Protein AF-A0A7C1NX81-F1 (afdb_monomer_lite)

Structure (mmCIF, N/CA/C/O backbone):
data_AF-A0A7C1NX81-F1
#
_entry.id   AF-A0A7C1NX81-F1
#
loop_
_atom_site.group_PDB
_atom_site.id
_atom_site.type_symbol
_atom_site.label_atom_id
_atom_site.label_alt_id
_atom_site.label_comp_id
_atom_site.label_asym_id
_atom_site.label_entity_id
_atom_site.label_seq_id
_atom_site.pdbx_PDB_ins_code
_atom_site.Cartn_x
_atom_site.Cartn_y
_atom_site.Cartn_z
_atom_site.occupancy
_atom_site.B_iso_or_equiv
_atom_site.auth_seq_id
_atom_site.auth_comp_id
_atom_site.auth_asym_id
_atom_site.auth_atom_id
_atom_site.pdbx_PDB_model_num
ATOM 1 N N . MET A 1 1 ? 43.757 -10.247 8.575 1.00 37.44 1 MET A N 1
ATOM 2 C CA . MET A 1 1 ? 42.383 -10.764 8.394 1.00 37.44 1 MET A CA 1
ATOM 3 C C . MET A 1 1 ? 41.585 -9.692 7.677 1.00 37.44 1 MET A C 1
ATOM 5 O O . MET A 1 1 ? 41.447 -8.605 8.216 1.00 37.44 1 MET A O 1
ATOM 9 N N . SER A 1 2 ? 41.192 -9.953 6.431 1.00 44.44 2 SER A N 1
ATOM 10 C CA . SER A 1 2 ? 40.444 -9.009 5.597 1.00 44.44 2 SER A CA 1
ATOM 11 C C . SER A 1 2 ? 38.986 -8.989 6.053 1.00 44.44 2 SER A C 1
ATOM 13 O O . SER A 1 2 ? 38.306 -10.007 5.947 1.00 44.44 2 SER A O 1
ATOM 15 N N . VAL A 1 3 ? 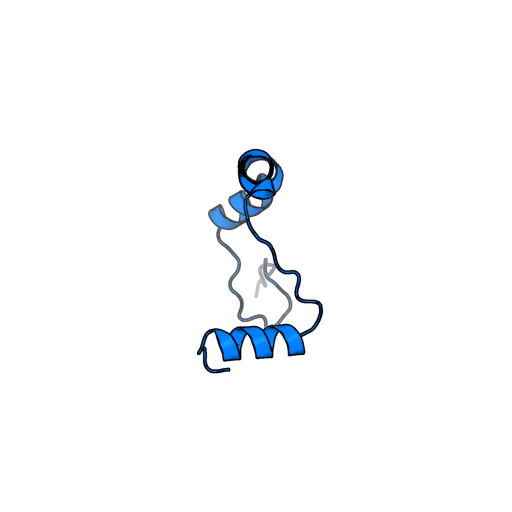38.518 -7.864 6.588 1.00 54.75 3 VAL A N 1
ATOM 16 C CA . VAL A 1 3 ? 37.082 -7.598 6.715 1.00 54.75 3 VAL A CA 1
ATOM 17 C C . VAL A 1 3 ? 36.605 -7.133 5.344 1.00 54.75 3 VAL A C 1
ATOM 19 O O . VAL A 1 3 ? 36.850 -5.999 4.939 1.00 54.75 3 VAL A O 1
ATOM 22 N N . ALA A 1 4 ? 35.984 -8.037 4.584 1.00 57.09 4 ALA A N 1
ATOM 23 C CA . ALA A 1 4 ? 35.207 -7.628 3.421 1.00 57.09 4 ALA A CA 1
ATOM 24 C C . ALA A 1 4 ? 34.126 -6.640 3.898 1.00 57.09 4 ALA A C 1
ATOM 26 O O . ALA A 1 4 ? 33.562 -6.860 4.975 1.00 57.09 4 ALA A O 1
ATOM 27 N N . PRO A 1 5 ? 33.836 -5.558 3.156 1.00 50.16 5 PRO A N 1
ATOM 28 C CA . PRO A 1 5 ? 32.800 -4.630 3.566 1.00 50.16 5 PRO A CA 1
ATOM 29 C C . PRO A 1 5 ? 31.484 -5.399 3.592 1.00 50.16 5 PRO A C 1
ATOM 31 O O . PRO A 1 5 ? 31.046 -5.955 2.582 1.00 50.16 5 PRO A O 1
ATOM 34 N N . SER A 1 6 ? 30.899 -5.479 4.783 1.00 55.97 6 SER A N 1
ATOM 35 C CA . SER A 1 6 ? 29.551 -5.976 4.982 1.00 55.97 6 SER A CA 1
ATOM 36 C C . SER A 1 6 ? 28.643 -5.102 4.124 1.00 55.97 6 SER A C 1
ATOM 38 O O . SER A 1 6 ? 28.433 -3.932 4.422 1.00 55.97 6 SER A O 1
ATOM 40 N N . ILE A 1 7 ? 28.141 -5.640 3.016 1.00 54.47 7 ILE A N 1
ATOM 41 C CA . ILE A 1 7 ? 27.123 -5.006 2.167 1.00 54.47 7 ILE A CA 1
ATOM 42 C C . ILE A 1 7 ? 25.762 -4.920 2.889 1.00 54.47 7 ILE A C 1
ATOM 44 O O . ILE A 1 7 ? 24.728 -4.979 2.237 1.00 54.47 7 ILE A O 1
ATOM 48 N N . TYR A 1 8 ? 25.745 -4.854 4.223 1.00 53.06 8 TYR A N 1
ATOM 49 C CA . TYR A 1 8 ? 24.582 -5.146 5.045 1.00 53.06 8 TYR A CA 1
ATOM 50 C C . TYR A 1 8 ? 24.229 -3.997 5.986 1.00 53.06 8 TYR A C 1
ATOM 52 O O . TYR A 1 8 ? 25.074 -3.239 6.455 1.00 53.06 8 TYR A O 1
ATOM 60 N N . ILE A 1 9 ? 22.918 -3.945 6.203 1.00 67.31 9 ILE A N 1
ATOM 61 C CA . ILE A 1 9 ? 22.130 -3.288 7.244 1.00 67.31 9 ILE A CA 1
ATOM 62 C C . ILE A 1 9 ? 22.903 -3.136 8.569 1.00 67.31 9 ILE A C 1
ATOM 64 O O . ILE A 1 9 ? 23.764 -3.952 8.883 1.00 67.31 9 ILE A O 1
ATOM 68 N N . ALA A 1 10 ? 22.558 -2.088 9.329 1.00 69.50 10 ALA A N 1
ATOM 69 C CA . ALA A 1 10 ? 23.131 -1.726 10.627 1.00 69.50 10 ALA A CA 1
ATOM 70 C C . ALA A 1 10 ? 23.544 -2.927 11.500 1.00 69.50 10 ALA A C 1
ATOM 72 O O . ALA A 1 10 ? 22.837 -3.938 11.571 1.00 69.50 10 ALA A O 1
ATOM 73 N N . ASP A 1 11 ? 24.677 -2.776 12.191 1.00 73.88 11 ASP A N 1
ATOM 74 C CA . ASP A 1 11 ? 25.285 -3.818 13.020 1.00 73.88 11 ASP A CA 1
ATOM 75 C C . ASP A 1 11 ? 24.261 -4.494 13.948 1.00 73.88 11 ASP A C 1
ATOM 77 O O . ASP A 1 11 ? 23.540 -3.839 14.701 1.00 73.88 11 ASP A O 1
ATOM 81 N N . GLY A 1 12 ? 24.201 -5.827 13.890 1.00 73.62 12 GLY A N 1
ATOM 82 C CA . GLY A 1 12 ? 23.279 -6.639 14.691 1.00 73.62 12 GLY A CA 1
ATOM 83 C C . GLY A 1 12 ? 21.919 -6.929 14.045 1.00 73.62 12 GLY A C 1
ATOM 84 O O . GLY A 1 12 ? 21.106 -7.626 14.653 1.00 73.62 12 GLY A O 1
ATOM 85 N N . CYS A 1 13 ? 21.656 -6.463 12.821 1.00 77.00 13 CYS A N 1
ATOM 86 C CA . CYS A 1 13 ? 20.424 -6.825 12.122 1.00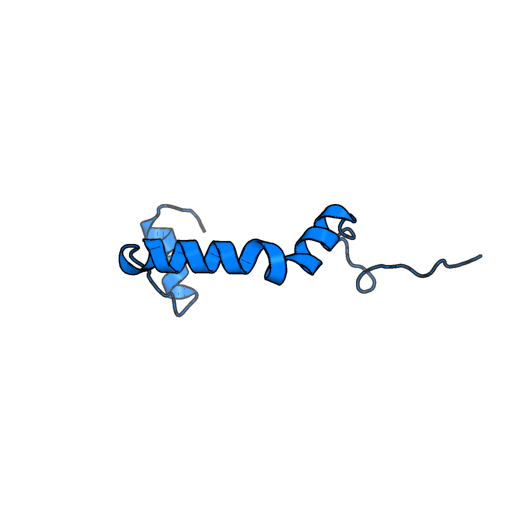 77.00 13 CYS A CA 1
ATOM 87 C C . CYS A 1 13 ? 20.403 -8.299 11.694 1.00 77.00 13 CYS A C 1
ATOM 89 O O . CYS A 1 13 ? 21.232 -8.759 10.913 1.00 77.00 13 CYS A O 1
ATOM 91 N N . ILE A 1 14 ? 19.390 -9.023 12.181 1.00 78.88 14 ILE A N 1
ATOM 92 C CA . ILE A 1 14 ? 19.088 -10.411 11.793 1.00 78.88 14 ILE A CA 1
ATOM 93 C C . ILE A 1 14 ? 18.440 -10.512 10.405 1.00 78.88 14 ILE A C 1
ATOM 95 O O . ILE A 1 14 ? 18.320 -11.605 9.849 1.00 78.88 14 ILE A O 1
ATOM 99 N N . GLU A 1 15 ? 17.966 -9.382 9.875 1.00 77.50 15 GLU A N 1
ATOM 100 C CA . GLU A 1 15 ? 17.285 -9.321 8.592 1.00 77.50 15 GLU A CA 1
ATOM 101 C C . GLU A 1 15 ? 18.259 -9.630 7.450 1.00 77.50 15 GLU A C 1
ATOM 103 O O . GLU A 1 15 ? 19.362 -9.088 7.359 1.00 77.50 15 GLU A O 1
ATOM 108 N N . LYS A 1 16 ? 17.848 -10.547 6.572 1.00 77.69 16 LYS A N 1
ATOM 109 C CA . LYS A 1 16 ? 18.672 -10.996 5.449 1.00 77.69 16 LYS A CA 1
ATOM 110 C C . LYS A 1 16 ? 18.664 -9.944 4.351 1.00 77.69 16 LYS A C 1
ATOM 112 O O . LYS A 1 16 ? 17.612 -9.409 4.012 1.00 77.69 16 LYS A O 1
ATOM 117 N N . TRP A 1 17 ? 19.816 -9.730 3.718 1.00 79.62 17 TRP A N 1
ATOM 118 C CA . TRP A 1 17 ? 19.860 -8.890 2.526 1.00 79.62 17 TRP A CA 1
ATOM 119 C C . TRP A 1 17 ? 18.997 -9.492 1.419 1.00 79.62 17 TRP A C 1
ATOM 121 O O . TRP A 1 17 ? 19.118 -10.690 1.128 1.00 79.62 17 TRP A O 1
ATOM 131 N N . PRO A 1 18 ? 18.130 -8.688 0.793 1.00 83.00 18 PRO A N 1
ATOM 132 C CA . PRO A 1 18 ? 17.264 -9.192 -0.248 1.00 83.00 18 PRO A CA 1
ATOM 133 C C . PRO A 1 18 ? 18.056 -9.601 -1.492 1.00 83.00 18 PRO A C 1
ATOM 135 O O . PRO A 1 18 ? 19.046 -8.977 -1.882 1.00 83.00 18 PRO A O 1
ATOM 138 N N . GLY A 1 19 ? 17.579 -10.649 -2.162 1.00 87.75 19 GLY A N 1
ATOM 139 C CA . GLY A 1 19 ? 18.151 -11.103 -3.425 1.00 87.75 19 GLY A CA 1
ATOM 140 C C . GLY A 1 19 ? 18.002 -10.071 -4.549 1.00 87.75 19 GLY A C 1
ATOM 141 O O . GLY A 1 19 ? 17.136 -9.194 -4.523 1.00 87.75 19 GLY A O 1
ATOM 142 N N . ARG A 1 20 ? 18.822 -10.221 -5.596 1.00 91.56 20 ARG A N 1
ATOM 143 C CA . ARG A 1 20 ? 18.823 -9.343 -6.781 1.00 91.56 20 ARG A CA 1
ATOM 144 C C . ARG A 1 20 ? 17.439 -9.189 -7.416 1.00 91.56 20 ARG A C 1
ATOM 146 O O . ARG A 1 20 ? 17.118 -8.108 -7.901 1.00 91.56 20 ARG A O 1
ATOM 153 N N . GLU A 1 21 ? 16.639 -10.250 -7.439 1.00 91.88 21 GLU A N 1
ATOM 154 C CA . GLU A 1 21 ? 15.287 -10.229 -8.006 1.00 91.88 21 GLU A CA 1
ATOM 155 C C . GLU A 1 21 ? 14.378 -9.259 -7.247 1.00 91.88 21 GLU A C 1
ATOM 157 O O . GLU A 1 21 ? 13.746 -8.401 -7.862 1.00 91.88 21 GLU A O 1
ATOM 162 N N . PHE A 1 22 ? 14.397 -9.318 -5.914 1.00 91.00 22 PHE A N 1
ATOM 163 C CA . PHE A 1 22 ? 13.623 -8.418 -5.062 1.00 91.00 22 PHE A CA 1
ATOM 164 C C . PHE A 1 22 ? 14.096 -6.968 -5.188 1.00 91.00 22 PHE A C 1
ATOM 166 O O . PHE A 1 22 ? 13.286 -6.057 -5.347 1.00 91.00 22 PHE A O 1
ATOM 173 N N . LEU A 1 23 ? 15.414 -6.751 -5.220 1.00 92.31 23 LEU A N 1
ATOM 174 C CA . LEU A 1 23 ? 15.976 -5.421 -5.462 1.00 92.31 23 LEU A CA 1
ATOM 175 C C . LEU A 1 23 ? 15.567 -4.876 -6.834 1.00 92.31 23 LEU A C 1
ATOM 177 O O . LEU A 1 23 ? 15.202 -3.710 -6.950 1.00 92.31 23 LEU A O 1
ATOM 181 N N . THR A 1 24 ? 15.569 -5.721 -7.867 1.00 95.56 24 THR A N 1
ATOM 182 C CA . THR A 1 24 ? 15.132 -5.336 -9.216 1.00 95.56 24 THR A CA 1
ATOM 183 C C . THR A 1 24 ? 13.651 -4.969 -9.229 1.00 95.56 24 THR A C 1
ATOM 185 O O . THR A 1 24 ? 13.280 -4.006 -9.901 1.00 95.56 24 THR A O 1
ATOM 188 N N . TYR A 1 25 ? 12.815 -5.704 -8.492 1.00 94.06 25 TYR A N 1
ATOM 189 C CA . TYR A 1 25 ? 11.403 -5.377 -8.312 1.00 94.06 25 TYR A CA 1
ATOM 190 C C . TYR A 1 25 ? 11.229 -3.994 -7.675 1.00 94.06 25 TYR A C 1
ATOM 192 O O . TYR A 1 25 ? 10.593 -3.145 -8.297 1.00 94.06 25 TYR A O 1
ATOM 200 N N . ILE A 1 26 ? 11.865 -3.735 -6.523 1.00 94.31 26 ILE A N 1
ATOM 201 C CA . ILE A 1 26 ? 11.790 -2.436 -5.830 1.00 94.31 26 ILE A CA 1
ATOM 202 C C . ILE A 1 26 ? 12.230 -1.304 -6.760 1.00 94.31 26 ILE A C 1
ATOM 204 O O . ILE A 1 26 ? 11.488 -0.348 -6.973 1.00 94.31 26 ILE A O 1
ATOM 208 N N . TRP A 1 27 ? 13.408 -1.431 -7.377 1.00 95.94 27 TRP A N 1
ATOM 209 C CA . TRP A 1 27 ? 13.979 -0.361 -8.204 1.00 95.94 27 TRP A CA 1
ATOM 210 C C . TRP A 1 27 ? 13.142 -0.014 -9.433 1.00 95.94 27 TRP A C 1
ATOM 212 O O . TRP A 1 27 ? 13.266 1.075 -9.987 1.00 95.94 27 TRP A O 1
ATOM 222 N N . ASN A 1 28 ? 12.329 -0.957 -9.905 1.00 97.31 28 ASN A N 1
ATOM 223 C CA . ASN A 1 28 ? 11.492 -0.772 -11.083 1.00 97.31 28 ASN A CA 1
ATOM 224 C C . ASN A 1 28 ? 10.011 -0.628 -10.739 1.00 97.31 28 ASN A C 1
ATOM 226 O O . ASN A 1 28 ? 9.206 -0.565 -11.672 1.00 97.31 28 ASN A O 1
ATOM 230 N N . PHE A 1 29 ? 9.657 -0.580 -9.452 1.00 97.62 29 PHE A N 1
ATOM 231 C CA . PHE A 1 29 ? 8.274 -0.603 -8.994 1.00 97.62 29 PHE A CA 1
ATOM 232 C C . PHE A 1 29 ? 7.465 0.538 -9.613 1.00 97.62 29 PHE A C 1
ATOM 234 O O . PHE A 1 29 ? 6.513 0.284 -10.350 1.00 97.62 29 PHE A O 1
ATOM 241 N N . GLU A 1 30 ? 7.940 1.773 -9.448 1.00 97.56 30 GLU A N 1
ATOM 242 C CA . GLU A 1 30 ? 7.265 2.967 -9.972 1.00 97.56 30 GLU A CA 1
ATOM 243 C C . GLU A 1 30 ? 7.105 2.959 -11.489 1.00 97.56 30 GLU A C 1
ATOM 245 O O . GLU A 1 30 ? 6.112 3.429 -12.031 1.00 97.56 30 GLU A O 1
ATOM 250 N N . ARG A 1 31 ? 8.072 2.381 -12.205 1.00 97.25 31 ARG A N 1
ATOM 251 C CA . ARG A 1 31 ? 8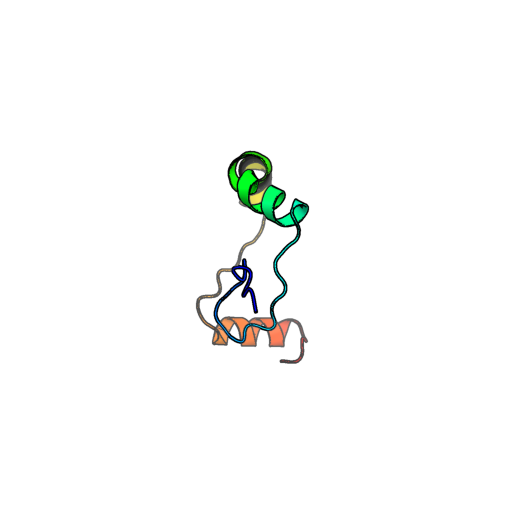.030 2.326 -13.667 1.00 97.25 31 ARG A CA 1
ATOM 252 C C . ARG A 1 31 ? 7.110 1.223 -14.193 1.00 97.25 31 ARG A C 1
ATOM 254 O O . ARG A 1 31 ? 6.565 1.366 -15.281 1.00 97.25 31 ARG A O 1
ATOM 261 N N . ARG A 1 32 ? 7.010 0.086 -13.495 1.00 96.31 32 ARG A N 1
ATOM 262 C CA . ARG A 1 32 ? 6.369 -1.137 -14.024 1.00 96.31 32 ARG A CA 1
ATOM 263 C C . ARG A 1 32 ? 5.037 -1.482 -13.369 1.00 96.31 32 ARG A C 1
ATOM 265 O O . ARG A 1 32 ? 4.195 -2.088 -14.028 1.00 96.31 32 ARG A O 1
ATOM 272 N N . PHE A 1 33 ? 4.866 -1.155 -12.094 1.00 96.75 33 PHE A N 1
ATOM 273 C CA . PHE A 1 33 ? 3.739 -1.610 -11.281 1.00 96.75 33 PHE A CA 1
ATOM 274 C C . PHE A 1 33 ? 2.811 -0.461 -10.900 1.00 96.75 33 PHE A C 1
ATOM 276 O O . PHE A 1 33 ? 1.612 -0.593 -11.136 1.00 96.75 33 PHE A O 1
ATOM 283 N N . SER A 1 34 ? 3.338 0.675 -10.427 1.00 97.94 34 SER A N 1
ATOM 284 C CA . SER A 1 34 ? 2.509 1.833 -10.051 1.00 97.94 34 SER A CA 1
ATOM 285 C C . SER A 1 34 ? 1.510 2.263 -11.136 1.00 97.94 34 SER A C 1
ATOM 287 O O . SER A 1 34 ? 0.340 2.418 -10.799 1.00 97.94 34 SER A O 1
ATOM 289 N N . PRO A 1 35 ? 1.867 2.356 -12.438 1.00 98.00 35 PRO A N 1
ATOM 290 C CA . PRO A 1 35 ? 0.915 2.778 -13.466 1.00 98.00 35 PRO A CA 1
ATOM 291 C C . PRO A 1 35 ? -0.263 1.811 -13.616 1.00 98.00 35 PRO A C 1
ATOM 293 O O . PRO A 1 35 ? -1.391 2.240 -13.815 1.00 98.00 35 PRO A O 1
ATOM 296 N N . ARG A 1 36 ? -0.007 0.505 -13.465 1.00 96.56 36 ARG A N 1
ATOM 297 C CA . ARG A 1 36 ? -1.040 -0.536 -13.544 1.00 96.56 36 ARG A CA 1
ATOM 298 C C . ARG A 1 36 ? -1.969 -0.472 -12.337 1.00 96.56 36 ARG A C 1
ATOM 300 O O . ARG A 1 36 ? -3.169 -0.630 -12.485 1.00 96.56 36 ARG A O 1
ATOM 307 N N . ILE A 1 37 ? -1.414 -0.232 -11.148 1.00 95.44 37 ILE A N 1
ATOM 308 C CA . ILE A 1 37 ? -2.207 -0.075 -9.924 1.00 95.44 37 ILE A CA 1
ATOM 309 C C . ILE A 1 37 ? -3.115 1.150 -10.046 1.00 95.44 37 ILE A C 1
ATOM 311 O O . ILE A 1 37 ? -4.300 1.043 -9.760 1.00 95.44 37 ILE A O 1
ATOM 315 N N . ILE A 1 38 ? -2.580 2.284 -10.505 1.00 96.25 38 ILE A N 1
ATOM 316 C CA . ILE A 1 38 ? -3.360 3.510 -10.714 1.00 96.25 38 ILE A CA 1
ATOM 317 C C . ILE A 1 38 ? -4.477 3.267 -11.734 1.00 96.25 38 ILE A C 1
ATOM 319 O O . ILE A 1 38 ? -5.620 3.586 -11.443 1.00 96.25 38 ILE A O 1
ATOM 323 N N . GLU A 1 39 ? -4.184 2.632 -12.875 1.00 97.00 39 GLU A N 1
ATOM 324 C CA . GLU A 1 39 ? -5.198 2.331 -13.896 1.00 97.00 39 GLU A CA 1
ATOM 325 C C . GLU A 1 39 ? -6.350 1.475 -13.343 1.00 97.00 39 GLU A C 1
ATOM 327 O O . GLU A 1 39 ? -7.522 1.760 -13.593 1.00 97.00 39 GLU A O 1
ATOM 332 N N . GLU A 1 40 ? -6.035 0.437 -12.570 1.00 94.88 40 GLU A N 1
ATOM 333 C CA . GLU A 1 40 ? -7.055 -0.428 -11.974 1.00 94.88 40 GLU A CA 1
ATOM 334 C C . GLU A 1 40 ? -7.837 0.288 -10.861 1.00 94.88 40 GLU A C 1
ATOM 336 O O . GLU A 1 40 ? -9.051 0.101 -10.741 1.00 94.88 40 GLU A O 1
ATOM 341 N N . LEU A 1 41 ? -7.181 1.153 -10.080 1.00 93.62 41 LEU A N 1
ATOM 342 C CA . LEU A 1 41 ? -7.851 2.005 -9.097 1.00 93.62 41 LEU A CA 1
ATOM 343 C C . LEU A 1 41 ? -8.772 3.028 -9.766 1.00 93.62 41 LEU A C 1
ATOM 345 O O . LEU A 1 41 ? -9.888 3.212 -9.297 1.00 93.62 41 LEU A O 1
ATOM 349 N N . ASP A 1 42 ? -8.372 3.648 -10.869 1.00 94.44 42 ASP A N 1
ATOM 350 C CA . ASP A 1 42 ? -9.233 4.581 -11.602 1.00 94.44 42 ASP A CA 1
ATOM 351 C C . ASP A 1 42 ? -10.443 3.854 -12.204 1.00 94.44 42 ASP A C 1
ATOM 353 O O . ASP A 1 42 ? -11.572 4.351 -12.170 1.00 94.44 42 ASP A O 1
ATOM 357 N N . ARG A 1 43 ? -10.224 2.639 -12.718 1.00 95.50 43 ARG A N 1
ATOM 358 C CA . ARG A 1 43 ? -11.265 1.812 -13.337 1.00 95.50 43 ARG A CA 1
ATOM 359 C C . ARG A 1 43 ? -12.285 1.282 -12.330 1.00 95.50 43 ARG A C 1
ATOM 361 O O . ARG A 1 43 ? -13.478 1.238 -12.634 1.00 95.50 43 ARG A O 1
ATOM 368 N N . HIS A 1 44 ? -11.829 0.836 -11.163 1.00 93.44 44 HIS A N 1
ATOM 369 C CA . HIS A 1 44 ? -12.662 0.103 -10.206 1.00 93.44 44 HIS A CA 1
ATOM 370 C C . HIS A 1 44 ? -12.922 0.867 -8.906 1.00 93.44 44 HIS A C 1
ATOM 372 O O . HIS A 1 44 ? -13.992 0.715 -8.317 1.00 93.44 44 HIS A O 1
ATOM 378 N N . GLY A 1 45 ? -11.985 1.711 -8.482 1.00 89.06 45 GLY A N 1
ATOM 379 C CA . GLY A 1 45 ? -11.981 2.424 -7.205 1.00 89.06 45 GLY A CA 1
ATOM 380 C C . GLY A 1 45 ? -13.251 3.212 -6.886 1.00 89.06 45 GLY A C 1
ATOM 381 O O . GLY A 1 45 ? -13.706 3.098 -5.750 1.00 89.06 45 GLY A O 1
ATOM 382 N N . PRO A 1 46 ? -13.904 3.919 -7.835 1.00 91.38 46 PRO A N 1
ATOM 383 C CA . PRO A 1 46 ? -15.157 4.626 -7.550 1.00 91.38 46 PRO A CA 1
ATOM 384 C C . PRO A 1 46 ? -16.283 3.735 -7.003 1.00 91.38 46 PRO A C 1
ATOM 386 O O . PRO A 1 46 ? -17.178 4.231 -6.324 1.00 91.38 46 PRO A O 1
ATOM 389 N N . ASN A 1 47 ? -16.239 2.428 -7.283 1.00 91.44 47 ASN A N 1
ATOM 390 C CA . ASN A 1 47 ? -17.249 1.460 -6.854 1.00 91.44 47 ASN A CA 1
ATOM 391 C C . ASN A 1 47 ? -16.796 0.594 -5.667 1.00 91.44 47 ASN A C 1
ATOM 393 O O . ASN A 1 47 ? -17.551 -0.273 -5.225 1.00 91.44 47 ASN A O 1
ATOM 397 N N . VAL A 1 48 ? -15.576 0.789 -5.157 1.00 89.25 48 VAL A N 1
ATOM 398 C CA . VAL A 1 48 ? -15.052 0.026 -4.020 1.00 89.25 48 VAL A CA 1
ATOM 399 C C . VAL A 1 48 ? -15.310 0.817 -2.734 1.00 89.25 48 VAL A C 1
ATOM 401 O O . VAL A 1 48 ? -14.800 1.928 -2.596 1.00 89.25 48 VAL A O 1
ATOM 404 N N . PRO A 1 49 ? -16.074 0.282 -1.765 1.00 89.88 49 PRO A N 1
ATOM 405 C CA . PRO A 1 49 ? -16.240 0.941 -0.478 1.00 89.88 49 PRO A CA 1
ATOM 406 C C . PRO A 1 49 ? -14.911 0.936 0.286 1.00 89.88 49 PRO A C 1
ATOM 408 O O . PRO A 1 49 ? -14.324 -0.119 0.524 1.00 89.88 49 PRO A O 1
ATOM 411 N N . VAL A 1 50 ? -14.451 2.121 0.691 1.00 89.75 50 VAL A N 1
ATOM 412 C CA . VAL A 1 50 ? -13.225 2.302 1.481 1.00 89.75 50 VAL A CA 1
ATOM 413 C C . VAL A 1 50 ? -13.583 2.893 2.840 1.00 89.75 50 VAL A C 1
ATOM 415 O O . VAL A 1 50 ? -14.384 3.822 2.932 1.00 89.75 50 VAL A O 1
ATOM 418 N N . VAL A 1 51 ? -12.962 2.369 3.898 1.00 91.25 51 VAL A N 1
ATOM 419 C CA . VAL A 1 51 ? -13.007 2.944 5.246 1.00 91.25 51 VAL A CA 1
ATOM 420 C C . VAL A 1 51 ? -11.604 3.396 5.643 1.00 91.25 51 VAL A C 1
ATOM 422 O O . VAL A 1 51 ? -10.638 2.650 5.496 1.00 91.25 51 VAL A O 1
ATOM 425 N N . THR A 1 52 ? -11.486 4.626 6.142 1.00 93.69 52 THR A N 1
ATOM 426 C CA . THR A 1 52 ? -10.222 5.161 6.660 1.00 93.69 52 THR A CA 1
ATOM 427 C C . THR A 1 52 ? -10.228 5.077 8.175 1.00 93.69 52 THR A C 1
ATOM 429 O O . THR A 1 52 ? -11.003 5.780 8.821 1.00 93.69 52 THR A O 1
ATOM 432 N N . LEU A 1 53 ? -9.333 4.260 8.727 1.00 96.44 53 LEU A N 1
ATOM 433 C CA . LEU A 1 53 ? -9.101 4.168 10.165 1.00 96.44 53 LEU A CA 1
ATOM 434 C C . LEU A 1 53 ? -8.092 5.245 10.582 1.00 96.44 53 LEU A C 1
ATOM 436 O O . LEU A 1 53 ? -7.004 5.347 10.016 1.00 96.44 53 LEU A O 1
ATOM 440 N N . LYS A 1 54 ? -8.458 6.067 11.560 1.00 95.88 54 LYS A N 1
ATOM 441 C CA . LYS A 1 54 ? -7.694 7.223 12.050 1.00 95.88 54 LYS A CA 1
ATOM 442 C C . LYS A 1 54 ? -6.963 6.947 13.358 1.00 95.88 54 LYS A C 1
ATOM 444 O O . LYS A 1 54 ? -6.201 7.795 13.819 1.00 95.88 54 LYS A O 1
ATOM 449 N N . SER A 1 55 ? -7.195 5.790 13.977 1.00 97.06 55 SER A N 1
ATOM 450 C CA . SER A 1 55 ? -6.534 5.410 15.223 1.00 97.06 55 SER A CA 1
ATOM 451 C C . SER A 1 55 ? -6.358 3.900 15.362 1.00 97.06 55 SER A C 1
ATOM 453 O O . SER A 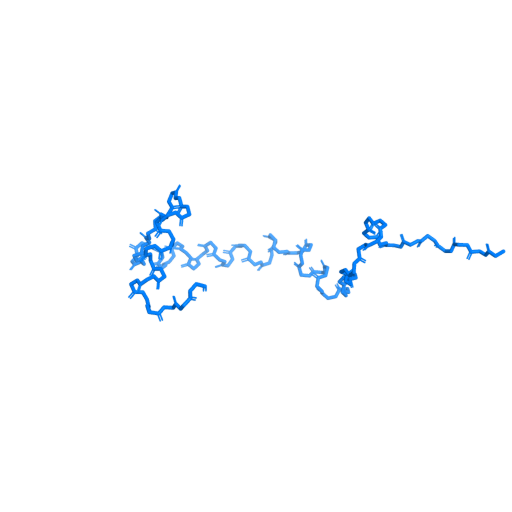1 55 ? -7.084 3.107 14.764 1.00 97.06 55 SER A O 1
ATOM 455 N N . HIS A 1 56 ? -5.425 3.498 16.228 1.00 95.12 56 HIS A N 1
ATOM 456 C CA . HIS A 1 56 ? -5.277 2.098 16.630 1.00 95.12 56 HIS A CA 1
ATOM 457 C C . HIS A 1 56 ? -6.539 1.547 17.315 1.00 95.12 56 HIS A C 1
ATOM 459 O O . HIS A 1 56 ? -6.835 0.366 17.168 1.00 95.12 56 HIS A O 1
ATOM 465 N N . GLY A 1 57 ? -7.301 2.390 18.025 1.00 96.00 57 GLY A N 1
ATOM 466 C CA . GLY A 1 57 ? -8.559 1.987 18.661 1.00 96.00 57 GLY A CA 1
ATOM 467 C C . GLY A 1 57 ? -9.641 1.612 17.646 1.00 96.00 57 GLY A C 1
ATOM 468 O O . GLY A 1 57 ? -10.329 0.615 17.832 1.00 96.00 57 GLY A O 1
ATOM 469 N N . GLU A 1 58 ? -9.741 2.352 16.539 1.00 96.00 58 GLU A N 1
ATOM 470 C CA . GLU A 1 58 ? -10.656 2.015 15.436 1.00 96.00 58 GLU A CA 1
ATOM 471 C C . GLU A 1 58 ? -10.267 0.693 14.754 1.00 96.00 58 GLU A C 1
ATOM 473 O O . GLU A 1 58 ? -11.138 -0.088 14.380 1.00 96.00 58 GLU A O 1
ATOM 478 N N . MET A 1 59 ? -8.966 0.402 14.644 1.00 94.88 59 MET A N 1
ATOM 479 C CA . MET A 1 59 ? -8.486 -0.889 14.139 1.00 94.88 59 MET A CA 1
ATOM 480 C C . MET A 1 59 ? -8.821 -2.041 15.090 1.00 94.88 59 MET A C 1
ATOM 482 O O . MET A 1 59 ? -9.282 -3.082 14.633 1.00 94.88 59 MET A O 1
ATOM 486 N N . ALA A 1 60 ? -8.634 -1.861 16.401 1.00 93.88 60 ALA A N 1
ATOM 487 C CA . ALA A 1 60 ? -8.996 -2.881 17.386 1.00 93.88 60 ALA A CA 1
ATOM 488 C C . ALA A 1 60 ? -10.492 -3.229 17.302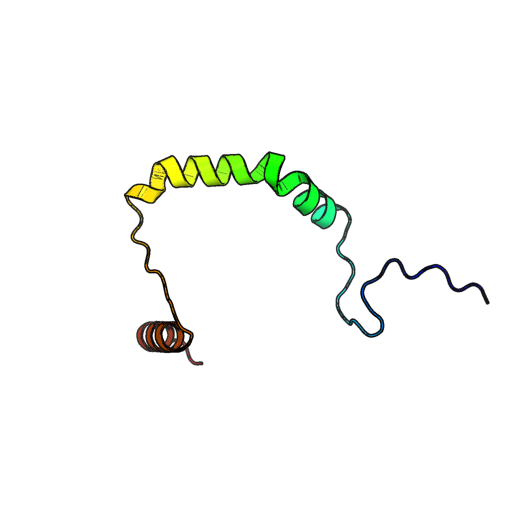 1.00 93.88 60 ALA A C 1
ATOM 490 O O . ALA A 1 60 ? -10.841 -4.399 17.183 1.00 93.88 60 ALA A O 1
ATOM 491 N N . GLN A 1 61 ? -11.355 -2.211 17.220 1.00 93.56 61 GLN A N 1
ATOM 492 C CA . GLN A 1 61 ? -12.799 -2.395 17.036 1.00 93.56 61 GLN A CA 1
ATOM 493 C C . GLN A 1 61 ? -13.138 -3.125 15.729 1.00 93.56 61 GLN A C 1
ATOM 495 O O . GLN A 1 61 ? -14.031 -3.970 15.704 1.00 93.56 61 GLN A O 1
ATOM 500 N N . LEU A 1 62 ? -12.438 -2.824 14.630 1.00 92.75 62 LEU A N 1
ATOM 501 C CA . LEU A 1 62 ? -12.637 -3.542 13.370 1.00 92.75 62 LEU A CA 1
ATOM 502 C C . LEU A 1 62 ? -12.264 -5.028 13.500 1.00 92.75 62 LEU A C 1
ATOM 504 O O . LEU A 1 62 ? -12.973 -5.882 12.969 1.00 92.75 62 LEU A O 1
ATOM 508 N N . LEU A 1 63 ? -11.174 -5.339 14.206 1.00 93.38 63 LEU A N 1
ATOM 509 C CA . LEU A 1 63 ? -10.735 -6.717 14.445 1.00 93.38 63 LEU A CA 1
ATOM 510 C C . LEU A 1 63 ? -11.711 -7.484 15.348 1.00 93.38 63 LEU A C 1
ATOM 512 O O . LEU A 1 63 ? -12.019 -8.637 15.041 1.00 93.38 63 LEU A O 1
ATOM 516 N N . ASP A 1 64 ? -12.259 -6.828 16.377 1.00 93.19 64 ASP A N 1
ATOM 517 C CA . ASP A 1 64 ? -13.338 -7.371 17.214 1.00 93.19 64 ASP A CA 1
ATOM 518 C C . ASP A 1 64 ? -14.551 -7.772 16.368 1.00 93.19 64 ASP A C 1
ATOM 520 O O . ASP A 1 64 ? -15.049 -8.896 16.460 1.00 93.19 64 ASP A O 1
ATOM 524 N N . LEU A 1 65 ? -15.006 -6.867 15.493 1.00 92.56 65 LEU A N 1
ATOM 525 C CA . LEU A 1 65 ? -16.135 -7.115 14.590 1.00 92.56 65 LEU A CA 1
ATOM 526 C C . LEU A 1 65 ? -15.853 -8.243 13.589 1.00 92.56 65 LEU A C 1
ATOM 528 O O . LEU A 1 65 ? -16.774 -8.959 13.196 1.00 92.56 65 LEU A O 1
ATOM 532 N N . ALA A 1 66 ? -14.595 -8.410 13.178 1.00 90.81 66 ALA A N 1
ATOM 533 C CA . ALA A 1 66 ? -14.168 -9.477 12.276 1.00 90.81 66 ALA A CA 1
ATOM 534 C C . ALA A 1 66 ? -14.000 -10.841 12.976 1.00 90.81 66 ALA A C 1
ATOM 536 O O . ALA A 1 66 ? -13.757 -11.841 12.298 1.00 90.81 66 ALA A O 1
ATOM 537 N N . GLY A 1 67 ? -14.115 -10.900 14.309 1.00 88.94 67 GLY A N 1
ATOM 538 C CA . GLY A 1 67 ? -13.897 -12.118 15.092 1.00 88.94 67 GLY A CA 1
ATOM 539 C C . GLY A 1 67 ? -12.439 -12.589 15.099 1.00 88.94 67 GLY A C 1
ATOM 540 O O . GLY A 1 67 ? -12.183 -13.777 15.307 1.00 88.94 67 GLY A O 1
ATOM 541 N N . LEU A 1 68 ? -11.487 -11.687 14.837 1.00 77.44 68 LEU A N 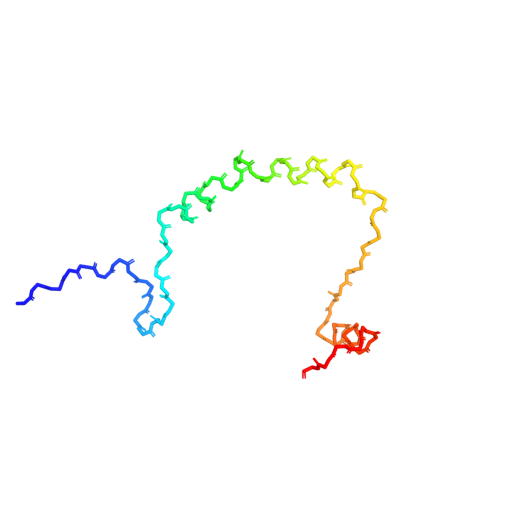1
ATOM 542 C CA . LEU A 1 68 ? -10.060 -11.997 14.848 1.00 77.44 68 LEU A CA 1
ATOM 543 C C . LEU A 1 68 ? -9.490 -11.744 16.253 1.00 77.44 68 LEU A C 1
ATOM 545 O O . LEU A 1 68 ? -9.623 -10.627 16.756 1.00 77.44 68 LEU A O 1
ATOM 549 N N . PRO A 1 69 ? -8.847 -12.740 16.894 1.00 69.88 69 PRO A N 1
ATOM 550 C CA . PRO A 1 69 ? -8.194 -12.525 18.180 1.00 69.88 69 PRO A CA 1
ATOM 551 C C . PRO A 1 69 ? -7.026 -11.542 18.021 1.00 69.88 69 PRO A C 1
ATOM 553 O O . PRO A 1 69 ? -6.300 -11.602 17.026 1.00 69.88 69 PRO A O 1
ATOM 556 N N . HIS A 1 70 ? -6.875 -10.638 18.991 1.00 61.31 70 HIS A N 1
ATOM 557 C CA . HIS A 1 70 ? -5.750 -9.700 19.069 1.00 61.31 70 HIS A CA 1
ATOM 558 C C . HIS A 1 70 ? -4.470 -10.381 19.557 1.00 61.31 70 HIS A C 1
ATOM 560 O O . HIS A 1 70 ? -4.571 -11.247 20.458 1.00 61.31 70 HIS A O 1
#

Sequence (70 aa):
MSVAPSIYIADGCIEKWPGREFLTYIWNFERRFSPRIIEELDRHGPNVPVVTLKSHGEMAQLLDLAGLPH

Secondary structure (DSSP, 8-state):
-------SSSTT--PPPPPHHHHHHHHHHHHHTHHHHHHHHHHHGGGS------SHHHHHHHHHHTT---

Foldseek 3Di:
DDDDPDPDDDPPDPDDDDDPVVVVCVVCVVVPPVVVVVVVCVVCVVPDDDDDDPDPVSVVVVCVVVVHDD

Organism: NCBI:txid147266

pLDDT: mean 85.43, std 15.04, range [37.44, 98.0]

Radius of gyration: 20.4 Å; chains: 1; bounding box: 60×20×33 Å